Protein AF-A0A536HSQ9-F1 (afdb_monomer_lite)

Sequence (127 aa):
MNPISWVQGLEGTTLTVAICALMFIEEVGVPLPFAPGDLVLAIGGIAIAGGRVNAALFVGAVSISILSGAILGREIFALLGWERLMRVARPLHARVPLERASGLLQRGGWRAVFTARLIPGRCSRRA

Radius of gyration: 18.84 Å; chains: 1; bounding box: 43×47×44 Å

Structure (mmCIF, N/CA/C/O backbone):
data_AF-A0A536HSQ9-F1
#
_entry.id   AF-A0A536HSQ9-F1
#
loop_
_atom_site.group_PDB
_atom_site.id
_atom_site.type_symbol
_atom_site.label_atom_id
_atom_site.label_alt_id
_atom_site.label_comp_id
_atom_site.label_asym_id
_atom_site.label_entity_id
_atom_site.label_seq_id
_atom_site.pdbx_PDB_ins_code
_atom_site.Cartn_x
_atom_site.Cartn_y
_atom_site.Cartn_z
_atom_site.occupancy
_atom_site.B_iso_or_equiv
_atom_site.auth_seq_id
_atom_site.auth_comp_id
_atom_site.auth_asym_id
_atom_site.auth_atom_id
_atom_site.pdbx_PDB_model_num
ATOM 1 N N . MET A 1 1 ? 16.976 -23.409 -20.936 1.00 48.38 1 MET A N 1
ATOM 2 C CA . MET A 1 1 ? 16.497 -22.319 -20.056 1.00 48.38 1 MET A CA 1
ATOM 3 C C . MET A 1 1 ? 17.732 -21.607 -19.530 1.00 48.38 1 MET A C 1
ATOM 5 O O . MET A 1 1 ? 18.508 -22.237 -18.829 1.00 48.38 1 MET A O 1
ATOM 9 N N . ASN A 1 2 ? 17.998 -20.376 -19.979 1.00 51.69 2 ASN A N 1
ATOM 10 C CA . ASN A 1 2 ? 19.248 -19.684 -19.653 1.00 51.69 2 ASN A CA 1
ATOM 11 C C . ASN A 1 2 ? 19.186 -19.103 -18.227 1.00 51.69 2 ASN A C 1
ATOM 13 O O . ASN A 1 2 ? 18.307 -18.290 -17.954 1.00 51.69 2 ASN A O 1
ATOM 17 N N . PRO A 1 3 ? 20.111 -19.457 -17.319 1.00 59.78 3 PRO A N 1
ATOM 18 C CA . PRO A 1 3 ? 20.121 -18.931 -15.949 1.00 59.78 3 PRO A CA 1
ATOM 19 C C . PRO A 1 3 ? 20.390 -17.416 -15.900 1.00 59.78 3 PRO A C 1
ATOM 21 O O . PRO A 1 3 ? 19.911 -16.722 -15.008 1.00 59.78 3 PRO A O 1
ATOM 24 N N . ILE A 1 4 ? 21.076 -16.876 -16.911 1.00 57.31 4 ILE A N 1
ATOM 25 C CA . ILE A 1 4 ? 21.388 -15.445 -17.045 1.00 57.31 4 ILE A CA 1
ATOM 26 C C . ILE A 1 4 ? 20.138 -14.585 -17.296 1.00 57.31 4 ILE A C 1
ATOM 28 O O . ILE A 1 4 ? 20.064 -13.469 -16.786 1.00 57.31 4 ILE A O 1
ATOM 32 N N . SER A 1 5 ? 19.117 -15.101 -17.995 1.00 59.94 5 SER A N 1
ATOM 33 C CA . SER A 1 5 ? 17.869 -14.349 -18.208 1.00 59.94 5 SER A CA 1
ATOM 34 C C . SER A 1 5 ? 17.026 -14.247 -16.935 1.00 59.94 5 SER A C 1
ATOM 36 O O . SER A 1 5 ? 16.301 -13.274 -16.757 1.00 59.94 5 SER A O 1
ATOM 38 N N . TRP A 1 6 ? 17.143 -15.227 -16.032 1.00 55.31 6 TRP A N 1
ATOM 39 C CA . TRP A 1 6 ? 16.535 -15.160 -14.703 1.00 55.31 6 TRP A CA 1
ATOM 40 C C . TRP A 1 6 ? 17.185 -14.049 -13.876 1.00 55.31 6 TRP A C 1
ATOM 42 O O . TRP A 1 6 ? 16.478 -13.215 -13.330 1.00 55.31 6 TRP A O 1
ATOM 52 N N . VAL A 1 7 ? 18.518 -13.971 -13.857 1.00 57.31 7 VAL A N 1
ATOM 53 C CA . VAL A 1 7 ? 19.258 -12.959 -13.081 1.00 57.31 7 VAL A CA 1
ATOM 54 C C . VAL A 1 7 ? 19.026 -11.534 -13.603 1.00 57.31 7 VAL A C 1
ATOM 56 O O . VAL A 1 7 ? 18.841 -10.618 -12.807 1.00 57.31 7 VAL A O 1
ATOM 59 N N . GLN A 1 8 ? 18.952 -11.336 -14.923 1.00 58.50 8 GLN A N 1
ATOM 60 C CA . GLN A 1 8 ? 18.678 -10.014 -15.505 1.00 58.50 8 GLN A CA 1
ATOM 61 C C . GLN A 1 8 ? 17.209 -9.580 -15.366 1.00 58.50 8 GLN A C 1
ATOM 63 O O . GLN A 1 8 ? 16.936 -8.397 -15.179 1.00 58.50 8 GLN A O 1
ATOM 68 N N . GLY A 1 9 ? 16.256 -10.519 -15.394 1.00 54.25 9 GLY A N 1
ATOM 69 C CA . GLY A 1 9 ? 14.848 -10.235 -15.086 1.00 54.25 9 GLY A CA 1
ATOM 70 C C . GLY A 1 9 ? 14.581 -10.038 -13.588 1.00 54.25 9 GLY A C 1
ATOM 71 O O . GLY A 1 9 ? 13.633 -9.343 -13.210 1.00 54.25 9 GLY A O 1
ATOM 72 N N . LEU A 1 10 ? 15.429 -10.615 -12.730 1.00 55.19 10 LEU A N 1
ATOM 73 C CA . LEU A 1 10 ? 15.340 -10.519 -11.276 1.00 55.19 10 LEU A CA 1
ATOM 74 C C . LEU A 1 10 ? 15.677 -9.120 -10.759 1.00 55.19 10 LEU A C 1
ATOM 76 O O . LEU A 1 10 ? 15.058 -8.738 -9.778 1.00 55.19 10 LEU A O 1
ATOM 80 N N . GLU A 1 11 ? 16.564 -8.324 -11.367 1.00 65.38 11 GLU A N 1
ATOM 81 C CA . GLU A 1 11 ? 16.853 -6.976 -10.830 1.00 65.38 11 GLU A CA 1
ATOM 82 C C . GLU A 1 11 ? 15.596 -6.090 -10.789 1.00 65.38 11 GLU A C 1
ATOM 84 O O . GLU A 1 11 ? 15.263 -5.523 -9.748 1.00 65.38 11 GLU A O 1
ATOM 89 N N . GLY A 1 12 ? 14.849 -6.019 -11.896 1.00 69.88 12 GLY A N 1
ATOM 90 C CA . GLY A 1 12 ? 13.614 -5.232 -11.968 1.00 69.88 12 GLY A CA 1
ATOM 91 C C . GLY A 1 12 ? 12.432 -5.889 -11.250 1.00 69.88 12 GLY A C 1
ATOM 92 O O . GLY A 1 12 ? 11.662 -5.221 -10.553 1.00 69.88 12 GLY A O 1
ATOM 93 N N . THR A 1 13 ? 12.298 -7.213 -11.372 1.00 76.81 13 THR A N 1
ATOM 94 C CA . THR A 1 13 ? 11.181 -7.954 -10.761 1.00 76.81 13 THR A CA 1
ATOM 95 C C . THR A 1 13 ? 11.327 -8.036 -9.244 1.00 76.81 13 THR A C 1
ATOM 97 O O . THR A 1 13 ? 10.358 -7.800 -8.532 1.00 76.81 13 THR A O 1
ATOM 100 N N . THR A 1 14 ? 12.531 -8.292 -8.726 1.00 78.69 14 THR A N 1
ATOM 101 C CA . THR A 1 14 ? 12.795 -8.345 -7.276 1.00 78.69 14 THR A CA 1
ATOM 102 C C . THR A 1 14 ? 12.578 -6.982 -6.640 1.00 78.69 14 THR A C 1
ATOM 104 O O . THR A 1 14 ? 11.955 -6.911 -5.585 1.00 78.69 14 THR A O 1
ATOM 107 N N . LEU A 1 15 ? 13.004 -5.894 -7.297 1.00 77.06 15 LEU A N 1
ATOM 108 C CA . LEU A 1 15 ? 12.708 -4.538 -6.836 1.00 77.06 15 LEU A CA 1
ATOM 109 C C . LEU A 1 15 ? 11.193 -4.298 -6.773 1.00 77.06 15 LEU A C 1
ATOM 111 O O . LEU A 1 15 ? 10.683 -3.820 -5.765 1.00 77.06 15 LEU A O 1
ATOM 115 N N . THR A 1 16 ? 10.464 -4.685 -7.823 1.00 79.25 16 THR A N 1
ATOM 116 C CA . THR A 1 16 ? 9.001 -4.544 -7.879 1.00 79.25 16 THR A CA 1
ATOM 117 C C . THR A 1 16 ? 8.319 -5.331 -6.762 1.00 79.25 16 THR A C 1
ATOM 119 O O . THR A 1 16 ? 7.459 -4.791 -6.072 1.00 79.25 16 THR A O 1
ATOM 122 N N . VAL A 1 17 ? 8.726 -6.583 -6.542 1.00 82.12 17 VAL A N 1
ATOM 123 C CA . VAL A 1 17 ? 8.180 -7.447 -5.488 1.00 82.12 17 VAL A CA 1
ATOM 124 C C . VAL A 1 17 ? 8.502 -6.895 -4.102 1.00 82.12 17 VAL A C 1
ATOM 126 O O . VAL A 1 17 ? 7.612 -6.850 -3.257 1.00 82.12 17 VAL A O 1
ATOM 129 N N . ALA A 1 18 ? 9.730 -6.427 -3.870 1.00 82.25 18 ALA A N 1
ATOM 130 C CA . ALA A 1 18 ? 10.128 -5.827 -2.600 1.00 82.25 18 ALA A CA 1
ATOM 131 C C . ALA A 1 18 ? 9.320 -4.557 -2.297 1.00 82.25 18 ALA A C 1
ATOM 133 O O . ALA A 1 18 ? 8.812 -4.406 -1.187 1.00 82.25 18 ALA A O 1
ATOM 134 N N . ILE A 1 19 ? 9.137 -3.685 -3.295 1.00 83.25 19 ILE A N 1
ATOM 135 C CA . ILE A 1 19 ? 8.310 -2.480 -3.174 1.00 83.25 19 ILE A CA 1
ATOM 136 C C . ILE A 1 19 ? 6.852 -2.856 -2.891 1.00 83.25 19 ILE A C 1
ATOM 138 O O . ILE A 1 19 ? 6.256 -2.326 -1.957 1.00 83.25 19 ILE A O 1
ATOM 142 N N . CYS A 1 20 ? 6.285 -3.805 -3.641 1.00 84.06 20 CYS A N 1
ATOM 143 C CA . CYS A 1 20 ? 4.909 -4.253 -3.435 1.00 84.06 20 CYS A CA 1
ATOM 144 C C . CYS A 1 20 ? 4.710 -4.846 -2.036 1.00 84.06 20 CYS A C 1
ATOM 146 O O . CYS A 1 20 ? 3.740 -4.494 -1.370 1.00 84.06 20 CYS A O 1
ATOM 148 N N . ALA A 1 21 ? 5.623 -5.704 -1.577 1.00 82.12 21 ALA A N 1
ATOM 149 C CA . ALA A 1 21 ? 5.552 -6.320 -0.256 1.00 82.12 21 ALA A CA 1
ATOM 150 C C . ALA A 1 21 ? 5.659 -5.278 0.863 1.00 82.12 21 ALA A C 1
ATOM 152 O O . ALA A 1 21 ? 4.896 -5.329 1.824 1.00 82.12 21 ALA A 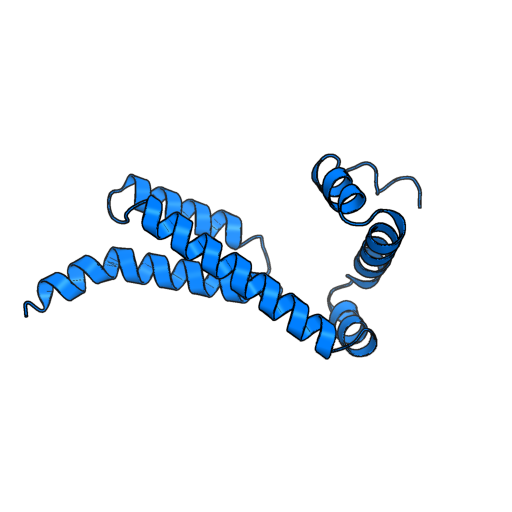O 1
ATOM 153 N N . LEU A 1 22 ? 6.564 -4.307 0.725 1.00 81.69 22 LEU A N 1
ATOM 154 C CA . LEU A 1 22 ? 6.720 -3.238 1.704 1.00 81.69 22 LEU A CA 1
ATOM 155 C C . LEU A 1 22 ? 5.467 -2.352 1.772 1.00 81.69 22 LEU A C 1
ATOM 157 O O . LEU A 1 22 ? 4.949 -2.127 2.862 1.00 81.69 22 LEU A O 1
ATOM 161 N N . MET A 1 23 ? 4.931 -1.945 0.616 1.00 80.56 23 MET A N 1
ATOM 162 C CA . MET A 1 23 ? 3.677 -1.185 0.519 1.00 80.56 23 MET A CA 1
ATOM 163 C C . MET A 1 23 ? 2.485 -1.951 1.096 1.00 80.56 23 MET A C 1
ATOM 165 O O . MET A 1 23 ? 1.642 -1.372 1.770 1.00 80.56 23 MET A O 1
ATOM 169 N N . PHE A 1 24 ? 2.424 -3.262 0.865 1.00 83.12 24 PHE A N 1
ATOM 170 C CA . PHE A 1 24 ? 1.383 -4.115 1.426 1.00 83.12 24 PHE A CA 1
ATOM 171 C C . PHE A 1 24 ? 1.446 -4.151 2.954 1.00 83.12 24 PHE A C 1
ATOM 173 O O . PHE A 1 24 ? 0.429 -3.972 3.613 1.00 83.12 24 PHE A O 1
ATOM 180 N N . ILE A 1 25 ? 2.634 -4.367 3.525 1.00 80.69 25 ILE A N 1
ATOM 181 C CA . ILE A 1 25 ? 2.828 -4.438 4.980 1.00 80.69 25 ILE A CA 1
ATOM 182 C C . ILE A 1 25 ? 2.485 -3.100 5.644 1.00 80.69 25 ILE A C 1
ATOM 184 O O . ILE A 1 25 ? 1.841 -3.082 6.696 1.00 80.69 25 ILE A O 1
ATOM 188 N N . GLU A 1 26 ? 2.891 -1.993 5.023 1.00 78.94 26 GLU A N 1
ATOM 189 C CA . GLU A 1 26 ? 2.543 -0.645 5.471 1.00 78.94 26 GLU A CA 1
ATOM 190 C C . GLU A 1 26 ? 1.018 -0.441 5.481 1.00 78.94 26 GLU A C 1
ATOM 192 O O . GLU A 1 26 ? 0.453 -0.085 6.515 1.00 78.94 26 GLU A O 1
ATOM 197 N N . GLU A 1 27 ? 0.333 -0.764 4.379 1.00 82.75 27 GLU A N 1
ATOM 198 C CA . GLU A 1 27 ? -1.119 -0.572 4.232 1.00 82.75 27 GLU A CA 1
ATOM 199 C C . GLU A 1 27 ? -1.971 -1.538 5.067 1.00 82.75 27 GLU A C 1
ATOM 201 O O . GLU A 1 27 ? -3.075 -1.193 5.490 1.00 82.75 27 GLU A O 1
ATOM 206 N N . VAL A 1 28 ? -1.461 -2.731 5.388 1.00 79.19 28 VAL A N 1
ATOM 207 C CA . VAL A 1 28 ? -2.108 -3.644 6.350 1.00 79.19 28 VAL A CA 1
ATOM 208 C C . VAL A 1 28 ? -2.154 -3.033 7.760 1.00 79.19 28 VAL A C 1
ATOM 210 O O . VAL A 1 28 ? -2.977 -3.438 8.584 1.00 79.19 28 VAL A O 1
ATOM 213 N N . GLY A 1 29 ? -1.336 -2.012 8.034 1.00 64.62 29 GLY A N 1
ATOM 214 C CA . GLY A 1 29 ? -1.410 -1.210 9.252 1.00 64.62 29 GLY A CA 1
ATOM 215 C C . GLY A 1 29 ? -0.229 -1.395 10.195 1.00 64.62 29 GLY A C 1
ATOM 216 O O . GLY A 1 29 ? -0.373 -1.126 11.388 1.00 64.62 29 GLY A O 1
ATOM 217 N N . VAL A 1 30 ? 0.928 -1.846 9.697 1.00 67.44 30 VAL A N 1
ATOM 218 C CA . VAL A 1 30 ? 2.178 -1.778 10.464 1.00 67.44 30 VAL A CA 1
ATOM 219 C C . VAL A 1 30 ? 2.610 -0.309 10.516 1.00 67.44 30 VAL A C 1
ATOM 221 O O . VAL A 1 30 ? 2.957 0.249 9.476 1.00 67.44 30 VAL A O 1
ATOM 224 N N . PRO A 1 31 ? 2.596 0.347 11.696 1.00 62.75 31 PRO A N 1
ATOM 225 C CA . PRO A 1 31 ? 2.990 1.743 11.805 1.00 62.75 31 PRO A CA 1
ATOM 226 C C . PRO A 1 31 ? 4.509 1.842 11.661 1.00 62.75 31 PRO A C 1
ATOM 228 O O . PRO A 1 31 ? 5.253 1.764 12.640 1.00 62.75 31 PRO A O 1
ATOM 231 N N . LEU A 1 32 ? 4.975 1.977 10.423 1.00 60.59 32 LEU A N 1
ATOM 232 C CA . LEU A 1 32 ? 6.372 2.249 10.135 1.00 60.59 32 LEU A CA 1
ATOM 233 C C . LEU A 1 32 ? 6.659 3.729 10.442 1.00 60.59 32 LEU A C 1
ATOM 235 O O . LEU A 1 32 ? 5.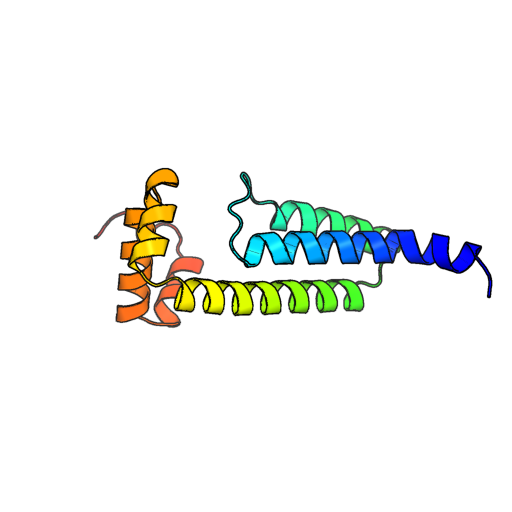915 4.612 10.006 1.00 60.59 32 LEU A O 1
ATOM 239 N N . PRO A 1 33 ? 7.707 4.033 11.224 1.00 52.03 33 PRO A N 1
ATOM 240 C CA . PRO A 1 33 ? 8.094 5.409 11.478 1.00 52.03 33 PRO A CA 1
ATOM 241 C C . PRO A 1 33 ? 8.610 6.011 10.163 1.00 52.03 33 PRO A C 1
ATOM 243 O O . PRO A 1 33 ? 9.522 5.455 9.560 1.00 52.03 33 PRO A O 1
ATOM 246 N N . PHE A 1 34 ? 8.047 7.155 9.760 1.00 50.31 34 PHE A N 1
ATOM 247 C CA . PHE A 1 34 ? 8.421 7.973 8.589 1.00 50.31 34 PHE A CA 1
ATOM 248 C C . PHE A 1 34 ? 7.971 7.447 7.222 1.00 50.31 34 PHE A C 1
ATOM 250 O O . PHE A 1 34 ? 8.702 6.682 6.611 1.00 50.31 34 PHE A O 1
ATOM 257 N N . ALA A 1 35 ? 6.810 7.930 6.745 1.00 56.16 35 ALA A N 1
ATOM 258 C CA . ALA A 1 35 ? 6.295 7.895 5.360 1.00 56.16 35 ALA A CA 1
ATOM 259 C C . ALA A 1 35 ? 7.101 7.037 4.348 1.00 56.16 35 ALA A C 1
ATOM 261 O O . ALA A 1 35 ? 7.694 7.585 3.412 1.00 56.16 35 ALA A O 1
ATOM 262 N N . PRO A 1 36 ? 7.158 5.704 4.532 1.00 67.38 36 PRO A N 1
ATOM 263 C CA . PRO A 1 36 ? 8.006 4.847 3.716 1.00 67.38 36 PRO A CA 1
ATOM 264 C C . PRO A 1 36 ? 7.460 4.752 2.296 1.00 67.38 36 PRO A C 1
ATOM 266 O O . PRO A 1 36 ? 8.243 4.794 1.349 1.00 67.38 36 PRO A O 1
ATOM 269 N N . GLY A 1 37 ? 6.133 4.700 2.140 1.00 71.81 37 GLY A N 1
ATOM 270 C CA . GLY A 1 37 ? 5.466 4.558 0.850 1.00 71.81 37 GLY A CA 1
ATOM 271 C C . GLY A 1 37 ? 5.918 5.580 -0.189 1.00 71.81 37 GLY A C 1
ATOM 272 O O . GLY A 1 37 ? 6.277 5.193 -1.299 1.00 71.81 37 GLY A O 1
ATOM 273 N N . ASP A 1 38 ? 6.000 6.863 0.172 1.00 78.00 38 ASP A N 1
ATOM 274 C CA . ASP A 1 38 ? 6.395 7.928 -0.761 1.00 78.00 38 ASP A CA 1
ATOM 275 C C . ASP A 1 38 ? 7.854 7.784 -1.221 1.00 78.00 38 ASP A C 1
ATOM 277 O O . ASP A 1 38 ? 8.162 7.944 -2.405 1.00 78.00 38 ASP A O 1
ATOM 281 N N . LEU A 1 39 ? 8.761 7.434 -0.303 1.00 77.50 39 LEU A N 1
ATOM 282 C CA . LEU A 1 39 ? 10.177 7.229 -0.617 1.00 77.50 39 LEU A CA 1
ATOM 283 C C . LEU A 1 39 ? 10.380 5.976 -1.479 1.00 77.50 39 LEU A C 1
ATOM 285 O O . LEU A 1 39 ? 11.145 5.987 -2.442 1.00 77.50 39 LEU A O 1
ATOM 289 N N . VAL A 1 40 ? 9.669 4.899 -1.155 1.00 80.38 40 VAL A N 1
ATOM 290 C CA . VAL A 1 40 ? 9.722 3.616 -1.862 1.00 80.38 40 VAL A CA 1
ATOM 291 C C . VAL A 1 40 ? 9.133 3.754 -3.271 1.00 80.38 40 VAL A C 1
ATOM 293 O O . VAL A 1 40 ? 9.713 3.249 -4.236 1.00 80.38 40 VAL A O 1
ATOM 296 N N . LEU A 1 41 ? 8.041 4.507 -3.423 1.00 82.62 41 LEU A N 1
ATOM 297 C CA . LEU A 1 41 ? 7.472 4.879 -4.720 1.00 82.62 41 LEU A CA 1
ATOM 298 C C . LEU A 1 41 ? 8.429 5.754 -5.534 1.00 82.62 41 LEU A C 1
ATOM 300 O O . LEU A 1 41 ? 8.590 5.516 -6.732 1.00 82.62 41 LEU A O 1
ATOM 304 N N . ALA A 1 42 ? 9.106 6.720 -4.905 1.00 83.31 42 ALA A N 1
ATOM 305 C CA . ALA A 1 42 ? 10.108 7.545 -5.578 1.00 83.31 42 ALA A CA 1
ATOM 306 C C . ALA A 1 42 ? 11.277 6.697 -6.113 1.00 83.31 42 ALA A C 1
ATOM 308 O O . ALA A 1 42 ? 11.686 6.866 -7.263 1.00 83.31 42 ALA A O 1
ATOM 309 N N . ILE A 1 43 ? 11.762 5.728 -5.328 1.00 80.50 43 ILE A N 1
ATOM 310 C CA . ILE A 1 43 ? 12.783 4.758 -5.760 1.00 80.50 43 ILE A CA 1
ATOM 311 C C . ILE A 1 43 ? 12.269 3.912 -6.936 1.00 80.50 43 ILE A C 1
ATOM 313 O O . ILE A 1 43 ? 12.990 3.717 -7.917 1.00 80.50 43 ILE A O 1
ATOM 317 N N . GLY A 1 44 ? 11.013 3.460 -6.882 1.00 80.50 44 GLY A N 1
ATOM 318 C CA . GLY A 1 44 ? 10.357 2.767 -7.993 1.00 80.50 44 GLY A CA 1
ATOM 319 C C . GLY A 1 44 ? 10.306 3.607 -9.274 1.00 80.50 44 GLY A C 1
ATOM 320 O O . GLY A 1 44 ? 10.625 3.115 -10.355 1.00 80.50 44 GLY A O 1
ATOM 321 N N . GLY A 1 45 ? 9.992 4.899 -9.152 1.00 80.19 45 GLY A N 1
ATOM 322 C CA . GLY A 1 45 ? 10.002 5.854 -10.262 1.00 80.19 45 GLY A CA 1
ATOM 323 C C . GLY A 1 45 ? 11.387 6.039 -10.888 1.00 80.19 45 GLY A C 1
ATOM 324 O O . GLY A 1 45 ? 11.512 6.040 -12.112 1.00 80.19 45 GLY A O 1
ATOM 325 N N . ILE A 1 46 ? 12.442 6.114 -10.070 1.00 80.81 46 ILE A N 1
ATOM 326 C CA . ILE A 1 46 ? 13.835 6.176 -10.549 1.00 80.81 46 ILE A CA 1
ATOM 327 C C . ILE A 1 46 ? 14.203 4.892 -11.311 1.00 80.81 46 ILE A C 1
ATOM 329 O O . ILE A 1 46 ? 14.835 4.954 -12.366 1.00 80.81 46 ILE A O 1
ATOM 333 N N . ALA A 1 47 ? 13.767 3.725 -10.829 1.00 79.56 47 ALA A N 1
ATOM 334 C CA . ALA A 1 47 ? 14.004 2.449 -11.504 1.00 79.56 47 ALA A CA 1
ATOM 335 C C . ALA A 1 47 ? 13.259 2.325 -12.848 1.00 79.56 47 ALA A C 1
ATOM 337 O O . ALA A 1 47 ? 13.804 1.756 -13.799 1.00 79.56 47 ALA A O 1
ATOM 338 N N . ILE A 1 48 ? 12.054 2.896 -12.952 1.00 79.75 48 ILE A N 1
ATOM 339 C CA . ILE A 1 48 ? 11.317 3.022 -14.219 1.00 79.75 48 ILE A CA 1
ATOM 340 C C . ILE A 1 48 ? 12.063 3.952 -15.183 1.00 79.75 48 ILE A C 1
ATOM 342 O O . ILE A 1 48 ? 12.255 3.596 -16.344 1.00 79.75 48 ILE A O 1
ATOM 346 N N . ALA A 1 49 ? 12.525 5.114 -14.710 1.00 78.44 49 ALA A N 1
ATOM 347 C CA . ALA A 1 49 ? 13.278 6.069 -15.527 1.00 78.44 49 ALA A CA 1
ATOM 348 C C . ALA A 1 49 ? 14.600 5.478 -16.051 1.00 78.44 49 ALA A C 1
ATOM 350 O O . ALA A 1 49 ? 15.015 5.780 -17.166 1.00 78.44 49 ALA A O 1
ATOM 351 N N . GLY A 1 50 ? 15.226 4.582 -15.281 1.00 76.25 50 GLY A N 1
ATOM 352 C CA . GLY A 1 50 ? 16.398 3.808 -15.699 1.00 76.25 50 GLY A CA 1
ATOM 353 C C . GLY A 1 50 ? 16.107 2.662 -16.679 1.00 76.25 50 GLY A C 1
ATOM 354 O O . GLY A 1 50 ? 17.020 1.899 -16.986 1.00 76.25 50 GLY A O 1
ATOM 355 N N . GLY A 1 51 ? 14.858 2.488 -17.131 1.00 73.81 51 GLY A N 1
ATOM 356 C CA . GLY A 1 51 ? 14.455 1.438 -18.073 1.00 73.81 51 GLY A CA 1
ATOM 357 C C . GLY A 1 51 ? 14.507 0.016 -17.505 1.00 73.81 51 GLY A C 1
ATOM 358 O O . GLY A 1 51 ? 14.396 -0.948 -18.258 1.00 73.81 51 GLY A O 1
ATOM 359 N N . ARG A 1 52 ? 14.677 -0.136 -16.185 1.00 69.88 52 ARG A N 1
ATOM 360 C CA . ARG A 1 52 ? 14.832 -1.446 -15.529 1.00 69.88 52 ARG A CA 1
ATOM 361 C C . ARG A 1 52 ? 13.504 -2.148 -15.257 1.00 69.88 52 ARG A C 1
ATOM 363 O O . ARG A 1 52 ? 13.493 -3.349 -15.000 1.00 69.88 52 ARG A O 1
ATOM 370 N N . VAL A 1 53 ? 12.392 -1.411 -15.293 1.00 71.19 53 VAL A N 1
ATOM 371 C CA . VAL A 1 53 ? 11.050 -1.922 -14.987 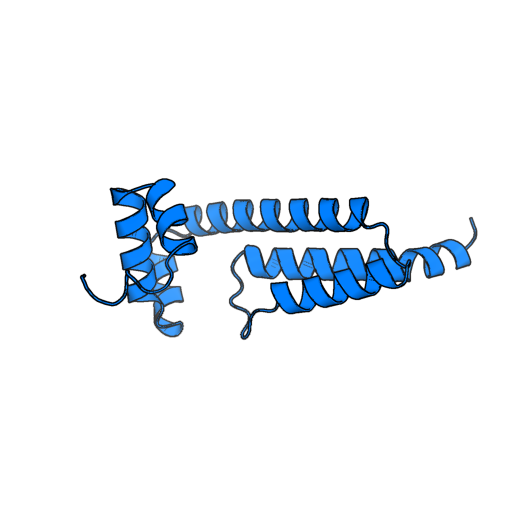1.00 71.19 53 VAL A CA 1
ATOM 372 C C . VAL A 1 53 ? 10.029 -1.320 -15.950 1.00 71.19 53 VAL A C 1
ATOM 374 O O . VAL A 1 53 ? 10.059 -0.125 -16.238 1.00 71.19 53 VAL A O 1
ATOM 377 N N . ASN A 1 54 ? 9.091 -2.139 -16.430 1.00 77.38 54 ASN A N 1
ATOM 378 C CA . ASN A 1 54 ? 7.961 -1.654 -17.216 1.00 77.38 54 ASN A CA 1
ATOM 379 C C . ASN A 1 54 ? 7.004 -0.858 -16.314 1.00 77.38 54 ASN A C 1
ATOM 381 O O . ASN A 1 54 ? 6.415 -1.414 -15.385 1.00 77.38 54 ASN A O 1
ATOM 385 N N . ALA A 1 55 ? 6.827 0.428 -16.622 1.00 79.44 55 ALA A N 1
ATOM 386 C CA . ALA A 1 55 ? 5.995 1.350 -15.854 1.00 79.44 55 ALA A CA 1
ATOM 387 C C . ALA A 1 55 ? 4.563 0.837 -15.640 1.00 79.44 55 ALA A C 1
ATOM 389 O O . ALA A 1 55 ? 4.043 0.910 -14.530 1.00 79.44 55 ALA A O 1
ATOM 390 N N . ALA A 1 56 ? 3.934 0.278 -16.678 1.00 83.12 56 ALA A N 1
ATOM 391 C CA . ALA A 1 56 ? 2.553 -0.187 -16.594 1.00 83.12 56 ALA A CA 1
ATOM 392 C C . ALA A 1 56 ? 2.414 -1.387 -15.644 1.00 83.12 56 ALA A C 1
ATOM 394 O O . ALA A 1 56 ? 1.488 -1.431 -14.834 1.00 83.12 56 ALA A O 1
ATOM 395 N N . LEU A 1 57 ? 3.362 -2.330 -15.701 1.00 81.81 57 LEU A N 1
ATOM 396 C CA . LEU A 1 57 ? 3.377 -3.493 -14.809 1.00 81.81 57 LEU A CA 1
ATOM 397 C C . LEU A 1 57 ? 3.684 -3.094 -13.367 1.00 81.81 57 LEU A C 1
ATOM 399 O O . LEU A 1 57 ? 3.033 -3.592 -12.454 1.00 81.81 57 LEU A O 1
ATOM 403 N N . PHE A 1 58 ? 4.630 -2.176 -13.161 1.00 82.44 58 PHE A N 1
ATOM 404 C CA . PHE A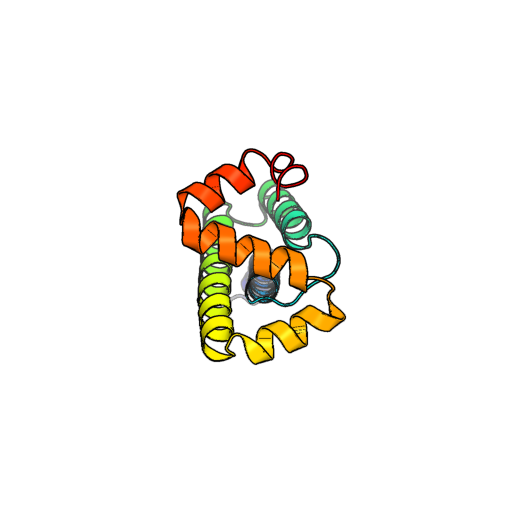 1 58 ? 4.972 -1.685 -11.831 1.00 82.44 58 PHE A CA 1
ATOM 405 C C . PHE A 1 58 ? 3.791 -0.965 -11.174 1.00 82.44 58 PHE A C 1
ATOM 407 O O . PHE A 1 58 ? 3.386 -1.323 -10.071 1.00 82.44 58 PHE A O 1
ATOM 414 N N . VAL A 1 59 ? 3.190 0.003 -11.873 1.00 84.88 59 VAL A N 1
ATOM 415 C CA . VAL A 1 59 ? 2.040 0.764 -11.362 1.00 84.88 59 VAL A CA 1
ATOM 416 C C . VAL A 1 59 ? 0.852 -0.162 -11.096 1.00 84.88 59 VAL A C 1
ATOM 418 O O . VAL A 1 59 ? 0.207 -0.042 -10.054 1.00 84.88 59 VAL A O 1
ATOM 421 N N . GLY A 1 60 ? 0.583 -1.116 -11.992 1.00 88.38 60 GLY A N 1
ATOM 422 C CA . GLY A 1 60 ? -0.465 -2.118 -11.800 1.00 88.38 60 GLY A CA 1
ATOM 423 C C . GLY A 1 60 ? -0.223 -3.000 -10.572 1.00 88.38 60 GLY A C 1
ATOM 424 O O . GLY A 1 60 ? -1.110 -3.130 -9.729 1.00 88.38 60 GLY A O 1
ATOM 425 N N . ALA A 1 61 ? 0.983 -3.556 -10.434 1.00 86.38 61 ALA A N 1
ATOM 426 C CA . ALA A 1 61 ? 1.347 -4.420 -9.313 1.00 86.38 61 ALA A CA 1
ATOM 427 C C . ALA A 1 61 ? 1.270 -3.680 -7.971 1.00 86.38 61 ALA A C 1
ATOM 429 O O . ALA A 1 61 ? 0.646 -4.175 -7.032 1.00 86.38 61 ALA A O 1
ATOM 430 N N . VAL A 1 62 ? 1.821 -2.466 -7.899 1.00 85.81 62 VAL A N 1
ATOM 431 C CA . VAL A 1 62 ? 1.771 -1.637 -6.689 1.00 85.81 62 VAL A CA 1
ATOM 432 C C . VAL A 1 62 ? 0.331 -1.279 -6.325 1.00 85.81 62 VAL A C 1
ATOM 434 O O . VAL A 1 62 ? -0.046 -1.409 -5.164 1.00 85.81 62 VAL A O 1
ATOM 437 N N . SER A 1 63 ? -0.505 -0.916 -7.303 1.00 86.19 63 SER A N 1
ATOM 438 C CA . SER A 1 63 ? -1.921 -0.603 -7.056 1.00 86.19 63 SER A CA 1
ATOM 439 C C . SER A 1 63 ? -2.676 -1.798 -6.470 1.00 86.19 63 SER A C 1
ATOM 441 O O . SER A 1 63 ? -3.415 -1.646 -5.501 1.00 86.19 63 SER A O 1
ATOM 443 N N . ILE A 1 64 ? -2.467 -2.998 -7.023 1.00 89.12 64 ILE A N 1
ATOM 444 C CA . ILE A 1 64 ? -3.065 -4.237 -6.505 1.00 89.12 64 ILE A CA 1
ATOM 445 C C . ILE A 1 64 ? -2.554 -4.525 -5.089 1.00 89.12 64 ILE A C 1
ATOM 447 O O . ILE A 1 64 ? -3.339 -4.902 -4.217 1.00 89.12 64 ILE A O 1
ATOM 451 N N . SER A 1 65 ? -1.262 -4.307 -4.837 1.00 87.56 65 SER A N 1
ATOM 452 C CA . SER A 1 65 ? -0.655 -4.510 -3.522 1.00 87.56 65 SER A CA 1
ATOM 453 C C . SER A 1 65 ? -1.268 -3.586 -2.466 1.00 87.56 65 SER A C 1
ATOM 455 O O . SER A 1 65 ? -1.722 -4.051 -1.425 1.00 87.56 65 SER A O 1
ATOM 457 N N . ILE A 1 66 ? -1.387 -2.291 -2.769 1.00 85.81 66 ILE A N 1
ATOM 458 C CA . ILE A 1 66 ? -2.006 -1.294 -1.882 1.00 85.81 66 ILE A CA 1
ATOM 459 C C . ILE A 1 66 ? -3.476 -1.634 -1.630 1.00 85.81 66 ILE A C 1
ATOM 461 O O . ILE A 1 66 ? -3.916 -1.666 -0.485 1.00 85.81 66 ILE A O 1
ATOM 465 N N . LEU A 1 67 ? -4.247 -1.921 -2.684 1.00 87.25 67 LEU A N 1
ATOM 466 C CA . LEU A 1 67 ? -5.672 -2.235 -2.549 1.00 87.25 67 LEU A CA 1
ATOM 467 C C . LEU A 1 67 ? -5.901 -3.498 -1.717 1.00 87.25 67 LEU A C 1
ATOM 469 O O . LEU A 1 67 ? -6.771 -3.512 -0.848 1.00 87.25 67 LEU A O 1
ATOM 473 N N . SER A 1 68 ? -5.122 -4.551 -1.961 1.00 87.38 68 SER A N 1
ATOM 474 C CA . SER A 1 68 ? -5.231 -5.797 -1.199 1.00 87.38 68 SER A CA 1
ATOM 475 C C . SER A 1 68 ? -4.793 -5.619 0.255 1.00 87.38 68 SER A C 1
ATOM 477 O O . SER A 1 68 ? -5.486 -6.109 1.146 1.00 87.38 68 SER A O 1
ATOM 479 N N . GLY A 1 69 ? -3.722 -4.858 0.507 1.00 83.81 69 GLY A N 1
ATOM 480 C CA . GLY A 1 69 ? -3.278 -4.490 1.850 1.00 83.81 69 GLY A CA 1
ATOM 481 C C . GLY A 1 69 ? -4.330 -3.683 2.608 1.00 83.81 69 GLY A C 1
ATOM 482 O O . GLY A 1 69 ? -4.672 -4.035 3.732 1.00 83.81 69 GLY A O 1
ATOM 483 N N . ALA A 1 70 ? -4.939 -2.683 1.967 1.00 83.69 70 ALA A N 1
ATOM 484 C CA . ALA A 1 70 ? -5.983 -1.854 2.566 1.00 83.69 70 ALA A CA 1
ATOM 485 C C . ALA A 1 70 ? -7.270 -2.644 2.868 1.00 83.69 70 ALA A C 1
ATOM 487 O O . ALA A 1 70 ? -7.888 -2.452 3.918 1.00 83.69 70 ALA A O 1
ATOM 488 N N . ILE A 1 71 ? -7.682 -3.547 1.968 1.00 85.94 71 ILE A N 1
ATOM 489 C CA . ILE A 1 71 ? -8.837 -4.429 2.199 1.00 85.94 71 ILE A CA 1
ATOM 490 C C . ILE A 1 71 ? -8.543 -5.372 3.367 1.00 85.94 71 ILE A C 1
ATOM 492 O O . ILE A 1 71 ? -9.349 -5.460 4.290 1.00 85.94 71 ILE A O 1
ATOM 496 N N . LEU A 1 72 ? -7.382 -6.033 3.370 1.00 85.19 72 LEU A N 1
ATOM 497 C CA . LEU A 1 72 ? -6.999 -6.944 4.449 1.00 85.19 72 LEU A CA 1
ATOM 498 C C . LEU A 1 72 ? -6.840 -6.223 5.783 1.00 85.19 72 LEU A C 1
ATOM 500 O O . LEU A 1 72 ? -7.352 -6.705 6.788 1.00 85.19 72 LEU A O 1
ATOM 504 N N . GLY A 1 73 ? -6.200 -5.055 5.795 1.00 80.81 73 GLY A N 1
ATOM 505 C CA . GLY A 1 73 ? -6.101 -4.199 6.969 1.00 80.81 73 GLY A CA 1
ATOM 506 C C . GLY A 1 73 ? -7.488 -3.867 7.509 1.00 80.81 73 GLY A C 1
ATOM 507 O O . GLY A 1 73 ? -7.764 -4.105 8.683 1.00 80.81 73 GLY A O 1
ATOM 508 N N . ARG A 1 74 ? -8.412 -3.411 6.651 1.00 78.81 74 ARG A N 1
ATOM 509 C CA . ARG A 1 74 ? -9.801 -3.130 7.045 1.00 78.81 74 ARG A CA 1
ATOM 510 C C . ARG A 1 74 ? -10.487 -4.346 7.664 1.00 78.81 74 ARG A C 1
ATOM 512 O O . ARG A 1 74 ? -11.121 -4.186 8.703 1.00 78.81 74 ARG A O 1
ATOM 519 N N . GLU A 1 75 ? -10.382 -5.521 7.051 1.00 82.50 75 GLU A N 1
ATOM 520 C CA . GLU A 1 75 ? -10.994 -6.749 7.575 1.00 82.50 75 GLU A CA 1
ATOM 521 C C . GLU A 1 75 ? -10.372 -7.152 8.918 1.00 82.50 75 GLU A C 1
ATOM 523 O O . GLU A 1 75 ? -11.087 -7.436 9.876 1.00 82.50 75 GLU A O 1
ATOM 528 N N . ILE A 1 76 ? -9.044 -7.081 9.043 1.00 79.50 76 ILE A N 1
ATOM 529 C CA . ILE A 1 76 ? -8.325 -7.339 10.296 1.00 79.50 76 ILE A CA 1
ATOM 530 C C . ILE A 1 76 ? -8.787 -6.362 11.386 1.00 79.50 76 ILE A C 1
ATOM 532 O O . ILE A 1 76 ? -9.126 -6.788 12.488 1.00 79.50 76 ILE A O 1
ATOM 536 N N . PHE A 1 77 ? -8.877 -5.063 11.096 1.00 73.19 77 PHE A N 1
ATOM 537 C CA . PHE A 1 77 ? -9.354 -4.058 12.050 1.00 73.19 77 PHE A CA 1
ATOM 538 C C . PHE A 1 77 ? -10.843 -4.206 12.388 1.00 73.19 77 PHE A C 1
ATOM 540 O O . PHE A 1 77 ? -11.228 -3.974 13.537 1.00 73.19 77 PHE A O 1
ATOM 547 N N . ALA A 1 78 ? -11.674 -4.626 11.431 1.00 76.44 78 ALA A N 1
ATOM 548 C CA . ALA A 1 78 ? -13.079 -4.943 11.665 1.00 76.44 78 ALA A CA 1
ATOM 549 C C . ALA A 1 78 ? -13.230 -6.163 12.590 1.00 76.44 78 ALA A C 1
ATOM 551 O O . ALA A 1 78 ? -14.065 -6.143 13.494 1.00 76.44 78 ALA A O 1
ATOM 552 N N . LEU A 1 79 ? -12.379 -7.180 12.421 1.00 77.00 79 LEU A N 1
ATOM 553 C CA . LEU A 1 79 ? -12.352 -8.391 13.244 1.00 77.00 79 LEU A CA 1
ATOM 554 C C . LEU A 1 79 ? -11.748 -8.162 14.638 1.00 77.00 79 LEU A C 1
ATOM 556 O O . LEU A 1 79 ? -12.223 -8.747 15.609 1.00 77.00 79 LEU A O 1
ATOM 560 N N . LEU A 1 80 ? -10.722 -7.311 14.774 1.00 74.50 80 LEU A N 1
ATOM 561 C CA . LEU A 1 80 ? -10.105 -7.006 16.074 1.00 74.50 80 LEU A CA 1
ATOM 562 C C . LEU A 1 80 ? -11.070 -6.289 17.032 1.00 74.50 80 LEU A C 1
ATOM 564 O O . LEU A 1 80 ? -10.908 -6.395 18.251 1.00 74.50 80 LEU A O 1
ATOM 568 N N . GLY A 1 81 ? -12.056 -5.564 16.500 1.00 67.75 81 GLY A N 1
ATOM 569 C CA . GLY A 1 81 ? -13.030 -4.816 17.286 1.00 67.75 81 GLY A CA 1
ATOM 570 C C . GLY A 1 81 ? -12.453 -3.563 17.965 1.00 67.75 81 GLY A C 1
ATOM 571 O O . GLY A 1 81 ? -11.246 -3.408 18.184 1.00 67.75 81 GLY A O 1
ATOM 572 N N . TRP A 1 82 ? -13.351 -2.641 18.326 1.00 63.53 82 TRP A N 1
ATOM 573 C CA . TRP A 1 82 ? -13.012 -1.310 18.854 1.00 63.53 82 TRP A CA 1
ATOM 574 C C . TRP A 1 82 ? -12.135 -1.358 20.118 1.00 63.53 82 TRP A C 1
ATOM 576 O O . TRP A 1 82 ? -11.237 -0.536 20.299 1.00 63.53 82 TRP A O 1
ATOM 586 N N . GLU A 1 83 ? -12.326 -2.360 20.978 1.00 64.06 83 GLU A N 1
ATOM 587 C CA . GLU A 1 83 ? -11.597 -2.465 22.246 1.00 64.06 83 GLU A CA 1
ATOM 588 C C . GLU A 1 83 ? -10.109 -2.804 22.081 1.00 64.06 83 GLU A C 1
ATOM 590 O O . GLU A 1 83 ? -9.263 -2.251 22.793 1.00 64.06 83 GLU A O 1
ATOM 595 N N . ARG A 1 84 ? -9.761 -3.692 21.138 1.00 62.06 84 ARG A N 1
ATOM 596 C CA . ARG A 1 84 ? -8.362 -4.062 20.859 1.00 62.06 84 ARG A CA 1
ATOM 597 C C . ARG A 1 84 ? -7.659 -2.954 20.086 1.00 62.06 84 ARG A C 1
ATOM 599 O O . ARG A 1 84 ? -6.523 -2.619 20.420 1.00 62.06 84 ARG A O 1
ATOM 606 N N . LEU A 1 85 ? -8.363 -2.316 19.149 1.00 61.25 85 LEU A N 1
ATOM 607 C CA . LEU A 1 85 ? -7.871 -1.144 18.428 1.00 61.25 85 LEU A CA 1
ATOM 608 C C . LEU A 1 85 ? -7.526 -0.003 19.390 1.00 61.25 85 LEU A C 1
ATOM 610 O O . LEU A 1 85 ? -6.427 0.544 19.343 1.00 61.25 85 LEU A O 1
ATOM 614 N N . MET A 1 86 ? -8.402 0.285 20.357 1.00 60.50 86 MET A N 1
ATOM 615 C CA . MET A 1 86 ? -8.139 1.302 21.375 1.00 60.50 86 MET A CA 1
ATOM 616 C C . MET A 1 86 ? -7.044 0.913 22.372 1.00 60.50 86 MET A C 1
ATOM 618 O O . MET A 1 86 ? -6.497 1.798 23.040 1.00 60.50 86 MET A O 1
ATOM 622 N N . ARG A 1 87 ? -6.696 -0.374 22.484 1.00 58.47 87 ARG A N 1
ATOM 623 C CA . ARG A 1 87 ? -5.555 -0.858 23.276 1.00 58.47 87 ARG A CA 1
ATOM 624 C C . ARG A 1 87 ? -4.228 -0.657 22.532 1.00 58.47 87 ARG A C 1
ATOM 626 O O . ARG A 1 87 ? -3.259 -0.273 23.176 1.00 58.47 87 ARG A O 1
ATOM 633 N N . VAL A 1 88 ? -4.215 -0.800 21.203 1.00 58.00 88 VAL A N 1
ATOM 634 C CA . VAL A 1 88 ? -3.061 -0.498 20.325 1.00 58.00 88 VAL A CA 1
ATOM 635 C C . VAL A 1 88 ? -2.904 1.011 20.069 1.00 58.00 88 VAL A C 1
ATOM 637 O O . VAL A 1 88 ? -1.791 1.518 19.992 1.00 58.00 88 VAL A O 1
ATOM 640 N N . ALA A 1 89 ? -3.998 1.777 20.045 1.00 55.47 89 ALA A N 1
ATOM 641 C CA . ALA A 1 89 ? -3.965 3.233 19.875 1.00 55.47 89 ALA A CA 1
ATOM 642 C C . ALA A 1 89 ? -3.522 4.004 21.139 1.00 55.47 89 ALA A C 1
ATOM 644 O O . ALA A 1 89 ? -3.189 5.186 21.045 1.00 55.47 89 ALA A O 1
ATOM 645 N N . ARG A 1 90 ? -3.520 3.364 22.325 1.00 54.12 90 ARG A N 1
ATOM 646 C CA . ARG A 1 90 ? -2.976 3.944 23.575 1.00 54.12 90 ARG A CA 1
ATOM 647 C C . ARG A 1 90 ? -1.479 4.257 23.468 1.00 54.12 90 ARG A C 1
ATOM 649 O O . ARG A 1 90 ? -1.138 5.416 23.675 1.00 54.12 90 ARG A O 1
ATOM 656 N N . PRO A 1 91 ? -0.599 3.291 23.142 1.00 52.56 91 PRO A N 1
ATOM 657 C CA . PRO A 1 91 ? 0.831 3.568 23.019 1.00 52.56 91 PRO A CA 1
ATOM 658 C C . PRO A 1 91 ? 1.150 4.519 21.855 1.00 52.56 91 PRO A C 1
ATOM 660 O O . PRO A 1 91 ? 2.061 5.330 21.975 1.00 52.56 91 PRO A O 1
ATOM 663 N N . LEU A 1 92 ? 0.355 4.506 20.776 1.00 57.88 92 LEU A N 1
ATOM 664 C CA . LEU A 1 92 ? 0.538 5.402 19.626 1.00 57.88 92 LEU A CA 1
ATOM 665 C C . LEU A 1 92 ? 0.024 6.844 19.830 1.00 57.88 92 LEU A C 1
ATOM 667 O O . LEU A 1 92 ? 0.099 7.637 18.897 1.00 57.88 92 LEU A O 1
ATOM 671 N N . HIS A 1 93 ? -0.543 7.197 20.995 1.00 58.59 93 HIS A N 1
ATOM 672 C CA . HIS A 1 93 ? -1.193 8.502 21.241 1.00 58.59 93 HIS A CA 1
ATOM 673 C C . HIS A 1 93 ? -2.275 8.888 20.202 1.00 58.59 93 HIS A C 1
ATOM 675 O O . HIS A 1 93 ? -2.721 10.033 20.135 1.00 58.59 93 HIS A O 1
ATOM 681 N N . ALA A 1 94 ? -2.772 7.923 19.422 1.00 57.06 94 ALA A N 1
ATOM 682 C CA . ALA A 1 94 ? -3.675 8.154 18.296 1.00 57.06 94 ALA A CA 1
ATOM 683 C C . ALA A 1 94 ? -5.165 8.076 18.677 1.00 57.06 94 ALA A C 1
ATOM 685 O O . ALA A 1 94 ? -6.033 8.127 17.809 1.00 57.06 94 ALA A O 1
ATOM 686 N N . ARG A 1 95 ? -5.488 7.977 19.974 1.00 57.28 95 ARG A N 1
ATOM 687 C CA . ARG A 1 95 ? -6.873 7.848 20.466 1.00 57.28 95 ARG A CA 1
ATOM 688 C C . ARG A 1 95 ? -7.791 8.963 19.972 1.00 57.28 95 ARG A C 1
ATOM 690 O O . ARG A 1 95 ? -8.840 8.706 19.396 1.00 57.28 95 ARG A O 1
ATOM 697 N N . VAL A 1 96 ? -7.357 10.198 20.189 1.00 59.84 96 VAL A N 1
ATOM 698 C CA . VAL A 1 96 ? -8.120 11.402 19.866 1.00 59.84 96 VAL A CA 1
ATOM 699 C C . VAL A 1 96 ? -8.318 11.567 18.348 1.00 59.84 96 VAL A C 1
ATOM 701 O O . VAL A 1 96 ? -9.451 11.804 17.931 1.00 59.84 96 VAL A O 1
ATOM 704 N N . PRO A 1 97 ? -7.292 11.420 17.484 1.00 63.62 97 PRO A N 1
ATOM 705 C CA . PRO A 1 97 ? -7.512 11.460 16.039 1.00 63.62 97 PRO A CA 1
ATOM 706 C C . PRO A 1 97 ? -8.371 10.296 15.522 1.00 63.62 97 PRO A C 1
ATOM 708 O O . PRO A 1 97 ? -9.149 10.514 14.597 1.00 63.62 97 PRO A O 1
ATOM 711 N N . LEU A 1 98 ? -8.306 9.105 16.129 1.00 62.78 98 LEU A N 1
ATOM 712 C CA . LEU A 1 98 ? -9.120 7.956 15.721 1.00 62.78 98 LEU A CA 1
ATOM 713 C C . LEU A 1 98 ? -10.609 8.139 16.064 1.00 62.78 98 LEU A C 1
ATOM 715 O O . LEU A 1 98 ? -11.471 7.932 15.209 1.00 62.78 98 LEU A O 1
ATOM 719 N N . GLU A 1 99 ? -10.921 8.601 17.279 1.00 65.44 99 GLU A N 1
ATOM 720 C CA . GLU A 1 99 ? -12.291 8.955 17.675 1.00 65.44 99 GLU A CA 1
ATOM 721 C C . GLU A 1 99 ? -12.848 10.077 16.786 1.00 65.44 99 GLU A C 1
ATOM 723 O O . GLU A 1 99 ? -13.963 9.967 16.272 1.00 65.44 99 GLU A O 1
ATOM 728 N N . ARG A 1 100 ? -12.047 11.109 16.488 1.00 67.50 100 ARG A N 1
ATOM 729 C CA . ARG A 1 100 ? -12.444 12.184 15.560 1.00 67.50 100 ARG A CA 1
ATOM 730 C C . ARG A 1 100 ? -12.697 11.672 14.143 1.00 67.50 100 ARG A C 1
ATOM 732 O O . ARG A 1 100 ? -13.708 12.036 13.545 1.00 67.50 100 ARG A O 1
ATOM 739 N N . ALA A 1 101 ? -11.809 10.834 13.608 1.00 64.44 101 ALA A N 1
ATOM 740 C CA . ALA A 1 101 ? -11.960 10.253 12.277 1.00 64.44 101 ALA A CA 1
ATOM 741 C C . ALA A 1 101 ? -13.234 9.404 12.187 1.00 64.44 101 ALA A C 1
ATOM 743 O O . ALA A 1 101 ? -13.994 9.546 11.230 1.00 64.44 101 ALA A O 1
ATOM 744 N N . SER A 1 102 ? -13.519 8.596 13.214 1.00 67.00 102 SER A N 1
ATOM 745 C CA . SER A 1 102 ? -14.754 7.809 13.285 1.00 67.00 102 SER A CA 1
ATOM 746 C C . SER A 1 102 ? -16.007 8.692 13.344 1.00 67.00 102 SER A C 1
ATOM 748 O O . SER A 1 102 ? -16.957 8.449 12.603 1.00 67.00 102 SER A O 1
ATOM 750 N N . GLY A 1 103 ? -15.987 9.779 14.125 1.00 67.50 103 GLY A N 1
ATOM 751 C CA . GLY A 1 103 ? -17.091 10.738 14.195 1.00 67.50 103 GLY A CA 1
ATOM 752 C C . GLY A 1 103 ? -17.330 11.483 12.877 1.00 67.50 103 GLY A C 1
ATOM 753 O O . GLY A 1 103 ? -18.477 11.712 12.494 1.00 67.50 103 GLY A O 1
ATOM 754 N N . LEU A 1 104 ? -16.268 11.828 12.144 1.00 67.31 104 LEU A N 1
ATOM 755 C CA . LEU A 1 104 ? -16.366 12.447 10.817 1.00 67.31 104 LEU A CA 1
ATOM 756 C C . LEU A 1 104 ? -16.890 11.466 9.760 1.00 67.31 104 LEU A C 1
ATOM 758 O O . LEU A 1 104 ? -17.749 11.837 8.959 1.00 67.31 104 LEU A O 1
ATOM 762 N N . LEU A 1 105 ? -16.427 10.214 9.786 1.00 68.12 105 LEU A N 1
ATOM 763 C CA . LEU A 1 105 ? -16.921 9.144 8.916 1.00 68.12 105 LEU A CA 1
ATOM 764 C C . LEU A 1 105 ? -18.403 8.846 9.166 1.00 68.12 105 LEU A C 1
ATOM 766 O O . LEU A 1 105 ? -19.162 8.746 8.206 1.00 68.12 105 LEU A O 1
ATOM 770 N N . GLN A 1 106 ? -18.838 8.781 10.428 1.00 73.94 106 GLN A N 1
ATOM 771 C CA . GLN A 1 106 ? -20.249 8.573 10.775 1.00 73.94 106 GLN A CA 1
ATOM 772 C C . GLN A 1 106 ? -21.149 9.726 10.314 1.00 73.94 106 GLN A C 1
ATOM 774 O O . GLN A 1 106 ? -22.282 9.491 9.906 1.00 73.94 106 GLN A O 1
ATOM 779 N N . ARG A 1 107 ? -20.661 10.974 10.362 1.00 71.19 107 ARG A N 1
ATOM 780 C CA . ARG A 1 107 ? -21.461 12.162 10.013 1.00 71.19 107 ARG A CA 1
ATOM 781 C C . ARG A 1 107 ? -21.454 12.503 8.524 1.00 71.19 107 ARG A C 1
ATOM 783 O O . ARG A 1 107 ? -22.414 13.097 8.047 1.00 71.19 107 ARG A O 1
ATOM 790 N N . GLY A 1 108 ? -20.379 12.190 7.798 1.00 64.88 108 GLY A N 1
ATOM 791 C CA . GLY A 1 108 ? -20.193 12.665 6.422 1.00 64.88 108 GLY A CA 1
ATOM 792 C C . GLY A 1 108 ? -19.684 11.633 5.418 1.00 64.88 108 GLY A C 1
ATOM 793 O O . GLY A 1 108 ? -19.466 12.001 4.261 1.00 64.88 108 GLY A O 1
ATOM 794 N N . GLY A 1 109 ? -19.503 10.369 5.815 1.00 72.06 109 GLY A N 1
ATOM 795 C CA . GLY A 1 109 ? -19.129 9.269 4.922 1.00 72.06 109 GLY A CA 1
ATOM 796 C C . GLY A 1 109 ? -17.955 9.607 3.994 1.00 72.06 109 GLY A C 1
ATOM 797 O O . GLY A 1 109 ? -16.984 10.249 4.396 1.00 72.06 109 GLY A O 1
ATOM 798 N N . TRP A 1 110 ? -18.065 9.225 2.718 1.00 72.50 110 TRP A N 1
ATOM 799 C CA . TRP A 1 110 ? -17.056 9.502 1.683 1.00 72.50 110 TRP A CA 1
ATOM 800 C C . TRP A 1 110 ? -16.760 10.999 1.497 1.00 72.50 110 TRP A C 1
ATOM 802 O O . TRP A 1 110 ? -15.618 11.390 1.252 1.00 72.50 110 TRP A O 1
ATOM 812 N N . ARG A 1 111 ? -17.776 11.862 1.652 1.00 70.38 111 ARG A N 1
ATOM 813 C CA . ARG A 1 111 ? -17.610 13.314 1.506 1.00 70.38 111 ARG A CA 1
ATOM 814 C C . ARG A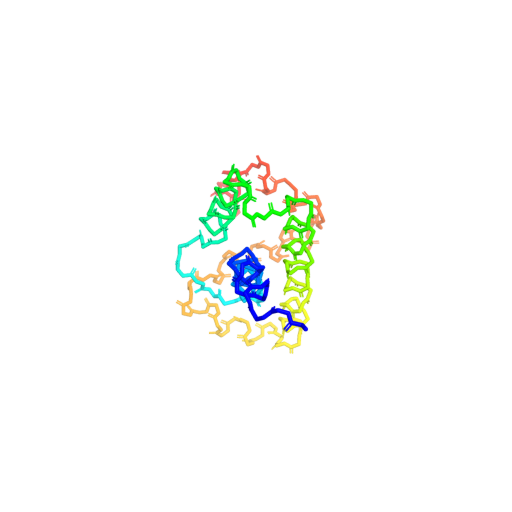 1 111 ? -16.672 13.863 2.572 1.00 70.38 111 ARG A C 1
ATOM 816 O O . ARG A 1 111 ? -15.789 14.631 2.225 1.00 70.38 111 ARG A O 1
ATOM 823 N N . ALA A 1 112 ? -16.800 13.424 3.824 1.00 69.81 112 ALA A N 1
ATOM 824 C CA . ALA A 1 112 ? -15.914 13.860 4.904 1.00 69.81 112 ALA A CA 1
ATOM 825 C C . ALA A 1 112 ? -14.445 13.484 4.656 1.00 69.81 112 ALA A C 1
ATOM 827 O O . ALA A 1 112 ? -13.561 14.304 4.900 1.00 69.81 112 ALA A O 1
ATOM 828 N N . VAL A 1 113 ? -14.183 12.287 4.122 1.00 69.62 113 VAL A N 1
ATOM 829 C CA . VAL A 1 113 ? -12.823 11.843 3.767 1.00 69.62 113 VAL A CA 1
ATOM 830 C C . VAL A 1 113 ? -12.237 12.719 2.658 1.00 69.62 113 VAL A C 1
ATOM 832 O O . VAL A 1 113 ? -11.086 13.149 2.746 1.00 69.62 113 VAL A O 1
ATOM 835 N N . PHE A 1 114 ? -13.041 13.038 1.643 1.00 72.00 114 PHE A N 1
ATOM 836 C CA . PHE A 1 114 ? -12.623 13.899 0.539 1.00 72.00 114 PHE A CA 1
ATOM 837 C C . PHE A 1 114 ? -12.304 15.325 1.012 1.00 72.00 114 PHE A C 1
ATOM 839 O O . PHE A 1 114 ? -11.248 15.865 0.683 1.00 72.00 114 PHE A O 1
ATOM 846 N N . THR A 1 115 ? -13.156 15.920 1.855 1.00 70.31 115 THR A N 1
ATOM 847 C CA . THR A 1 115 ? -12.912 17.264 2.402 1.00 70.31 115 THR A CA 1
ATOM 848 C C . THR A 1 115 ? -11.703 17.297 3.337 1.00 70.31 115 THR A C 1
ATOM 850 O O . THR A 1 115 ? -10.952 18.272 3.325 1.00 70.31 115 THR A O 1
ATOM 853 N N . ALA A 1 116 ? -11.483 16.235 4.120 1.00 65.56 116 ALA A N 1
ATOM 854 C CA . ALA A 1 116 ? -10.318 16.114 4.992 1.00 65.56 116 ALA A CA 1
ATOM 855 C C . ALA A 1 116 ? -9.005 16.028 4.195 1.00 65.56 116 ALA A C 1
ATOM 857 O O . ALA A 1 116 ? -8.019 16.645 4.592 1.00 65.56 116 ALA A O 1
ATOM 858 N N . ARG A 1 117 ? -8.997 15.325 3.050 1.00 68.75 117 ARG A N 1
ATOM 859 C CA . ARG A 1 117 ? -7.826 15.263 2.157 1.00 68.75 117 ARG A CA 1
ATOM 860 C C . ARG A 1 117 ? -7.557 16.576 1.417 1.00 68.75 117 ARG A C 1
ATOM 862 O O . ARG A 1 117 ? -6.399 16.899 1.184 1.00 68.75 117 ARG A O 1
ATOM 869 N N . LEU A 1 118 ? -8.593 17.338 1.065 1.00 63.38 118 LEU A N 1
ATOM 870 C CA . LEU A 1 118 ? -8.445 18.615 0.352 1.00 63.38 118 LEU A CA 1
ATOM 871 C C . LEU A 1 118 ? -8.063 19.794 1.253 1.00 63.38 118 LEU A C 1
ATOM 873 O O . LEU A 1 118 ? -7.454 20.749 0.777 1.00 63.38 118 LEU A O 1
ATOM 877 N N . ILE A 1 119 ? -8.434 19.770 2.538 1.00 60.38 119 ILE A N 1
ATOM 878 C CA . ILE A 1 119 ? -8.186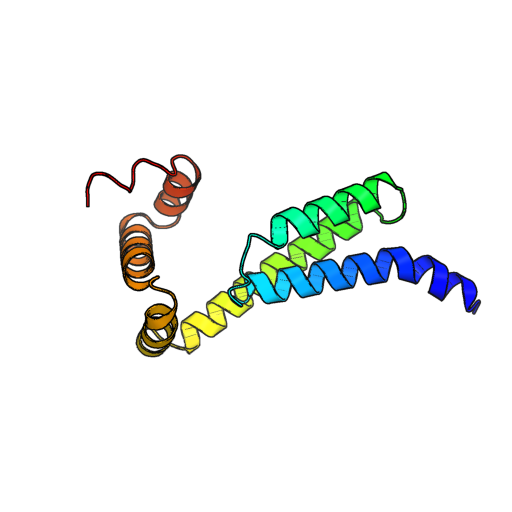 20.885 3.464 1.00 60.38 119 ILE A CA 1
ATOM 879 C C . ILE A 1 119 ? -7.637 20.342 4.794 1.00 60.38 119 ILE A C 1
ATOM 881 O O . ILE A 1 119 ? -8.371 20.288 5.788 1.00 60.38 119 ILE A O 1
ATOM 885 N N . PRO A 1 120 ? -6.332 20.006 4.862 1.00 53.34 120 PRO A N 1
ATOM 886 C CA . PRO A 1 120 ? -5.727 19.382 6.044 1.00 53.34 120 PRO A CA 1
ATOM 887 C C . PRO A 1 120 ? -5.776 20.258 7.313 1.00 53.34 120 PRO A C 1
ATOM 889 O O . PRO A 1 120 ? -5.574 19.768 8.418 1.00 53.34 120 PRO A O 1
ATOM 892 N N . GLY A 1 121 ? -6.055 21.564 7.181 1.00 50.31 121 GLY A N 1
ATOM 893 C CA . GLY A 1 121 ? -5.968 22.540 8.275 1.00 50.31 121 GLY A CA 1
ATOM 894 C C . GLY A 1 121 ? -7.285 22.967 8.938 1.00 50.31 121 GLY A C 1
ATOM 895 O O . GLY A 1 121 ? -7.250 23.536 10.029 1.00 50.31 121 GLY A O 1
ATOM 896 N N . ARG A 1 122 ? -8.464 22.719 8.341 1.00 45.56 122 ARG A N 1
ATOM 897 C CA . ARG A 1 122 ? -9.735 23.237 8.906 1.00 45.56 122 ARG A CA 1
ATOM 898 C C . ARG A 1 122 ? -10.323 22.387 10.036 1.00 45.56 122 ARG A C 1
ATOM 900 O O . ARG A 1 122 ? -11.146 22.897 10.790 1.00 45.56 122 ARG A O 1
ATOM 907 N N . CYS A 1 123 ? -9.852 21.155 10.227 1.00 50.19 123 CYS A N 1
ATOM 908 C CA . CYS A 1 123 ? -10.278 20.295 11.340 1.00 50.19 123 CYS A CA 1
ATOM 909 C C . CYS A 1 123 ? -9.596 20.607 12.688 1.00 50.19 123 CYS A C 1
ATOM 911 O O . CYS A 1 123 ? -9.956 20.001 13.690 1.00 50.19 123 CYS A O 1
ATOM 913 N N . SER A 1 124 ? -8.637 21.540 12.739 1.00 46.44 124 SER A N 1
ATOM 914 C CA . SER A 1 124 ? -7.868 21.854 13.959 1.00 46.44 124 SER A CA 1
ATOM 915 C C . SER A 1 124 ? -8.534 22.898 14.879 1.00 46.44 124 SER A C 1
ATOM 917 O O . SER A 1 124 ? -8.203 22.980 16.056 1.00 46.44 124 SER A O 1
ATOM 919 N N . ARG A 1 125 ? -9.493 23.703 14.385 1.00 41.03 125 ARG A N 1
ATOM 920 C CA . ARG A 1 125 ? -9.958 24.914 15.105 1.00 41.03 125 ARG A CA 1
ATOM 921 C C . ARG A 1 125 ? -11.412 24.946 15.590 1.00 41.03 125 ARG A C 1
ATOM 923 O O . ARG A 1 125 ? -11.775 25.919 16.243 1.00 41.03 125 ARG A O 1
ATOM 930 N N . ARG A 1 126 ? -12.252 23.951 15.289 1.00 40.44 126 ARG A N 1
ATOM 931 C CA . ARG A 1 126 ? -13.640 23.873 15.799 1.00 40.44 126 ARG A CA 1
ATOM 932 C C . ARG A 1 126 ? -14.097 22.421 15.966 1.00 40.44 126 ARG A C 1
ATOM 934 O O . ARG A 1 126 ? -14.810 21.913 15.105 1.00 40.44 126 ARG A O 1
ATOM 941 N N . ALA A 1 127 ? -13.669 21.764 17.037 1.00 43.47 127 ALA A N 1
ATOM 942 C CA . ALA A 1 127 ? -14.339 20.600 17.620 1.00 43.47 127 ALA A CA 1
ATOM 943 C C . ALA A 1 127 ? -13.812 20.391 19.038 1.00 43.47 127 ALA A C 1
ATOM 945 O O . ALA A 1 127 ? -12.590 20.145 19.163 1.00 43.47 127 ALA A O 1
#

Secondary structure (DSSP, 8-state):
--HHHHHHHHHHHHHHHHHHHHHHHHHHT---SS-HHHHHHHHHHHHHHTTSS-HHHHHHHHHHHHHHHHHHHHHHHHHHHHHHHHHHTTTTT-HHHHHHHHHHHHHHHHHHHHHHHH-TTGGGS--

pLDDT: mean 70.1, std 12.07, range [40.44, 89.12]

Foldseek 3Di:
DDVVVVVLLCVQVVLLVVLLVVLLVVLLPDPDPDDVNVVSVVVNVVCVVVVSYDPVVSVVSNVVSNVVSNVNSVVVDVVCDPVNVVVVCVVVVCNVVVVVVVVQCVVPNPNSVVVCVVCVPPVPPDD